Protein AF-A0A2T2R9W8-F1 (afdb_monomer_lite)

Secondary structure (DSSP, 8-state):
-PPPSS--SEEEEETTTEEEEEEEETTEEEEEEEEEPTT-EEEEEEESSSEEEEEEEETTEEEEEEEEEETTEEEEEEEEEEEEE-SEEEE-TTSEEEEEEEETTEEEEEEEEEPTT-EEEEEEEETTEEEEEEEETTEEEEEEEEEETTEEEEEEEEEEEEEPPGGGG-

Sequence (170 aa):
MRPVAEARDGTWTVGDAGEVDFQLRRGELALGDVREYPGWIHTLRQIDEGAIELEFIGSGVTWEFTAHYRRGVLRVAETKSLDLAQPGHYSVGSAGEVEV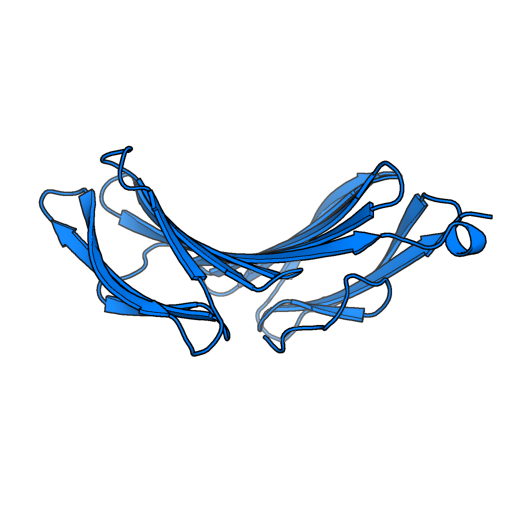AVADGAPSLAEVSPAEGWDVSVDDTDPEELTATFSHHPTVWTFTARVEAGQLQIDLGYEIASPVPPEATG

Radius of gyration: 16.88 Å; chains: 1; bounding box: 37×32×48 Å

Foldseek 3Di:
DDDDPADAAAWDAQPQFWIWHWAQALQFIGTDDTGGDPQKDKDWDDHDRFKTWMWIDGDQKIKIWMWGGDPQKIKIKIKIKHWQDDFAKDDLDQQFIWGWDADPQFIDTPDTDTDPQWDWDWDCVDRQKIKIWIDHPPKIWIWMWGRDPSGIMIMIMIMGMDGHDCVRND

pLDDT: mean 93.02, std 9.01, range [45.22, 98.44]

Structure (mmCIF, N/CA/C/O backbone):
data_AF-A0A2T2R9W8-F1
#
_entry.id   AF-A0A2T2R9W8-F1
#
loop_
_atom_site.group_PDB
_atom_site.id
_atom_site.type_symbol
_atom_site.label_atom_id
_atom_site.label_alt_id
_atom_site.label_comp_id
_atom_site.label_asym_id
_atom_site.label_entity_id
_atom_site.label_seq_id
_atom_site.pdbx_PDB_ins_code
_atom_site.Cartn_x
_atom_site.Cartn_y
_atom_site.Cartn_z
_atom_site.occupancy
_atom_site.B_iso_or_equiv
_atom_site.auth_seq_id
_atom_site.auth_comp_id
_atom_site.auth_asym_id
_at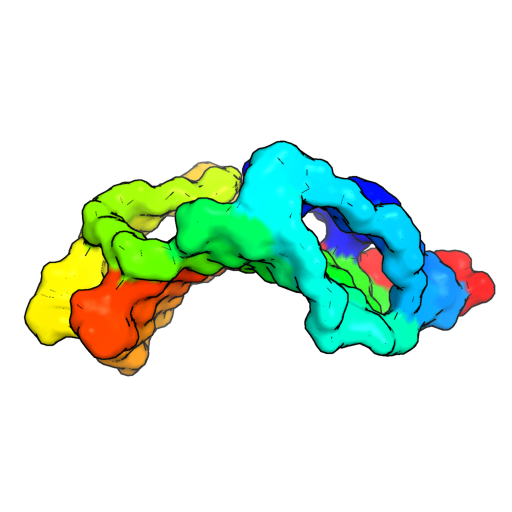om_site.auth_atom_id
_atom_site.pdbx_PDB_model_num
ATOM 1 N N . MET A 1 1 ? 2.786 -10.689 1.911 1.00 52.44 1 MET A N 1
ATOM 2 C CA . MET A 1 1 ? 3.606 -10.244 0.765 1.00 52.44 1 MET A CA 1
ATOM 3 C C . MET A 1 1 ? 5.050 -10.669 1.001 1.00 52.44 1 MET A C 1
ATOM 5 O O . MET A 1 1 ? 5.479 -10.633 2.150 1.00 52.44 1 MET A O 1
ATOM 9 N N . ARG A 1 2 ? 5.783 -11.136 -0.019 1.00 53.84 2 ARG A N 1
ATOM 10 C CA . ARG A 1 2 ? 7.232 -11.378 0.113 1.00 53.84 2 ARG A CA 1
ATOM 11 C C . ARG A 1 2 ? 7.960 -10.123 -0.370 1.00 53.84 2 ARG A C 1
ATOM 13 O O . ARG A 1 2 ? 7.710 -9.743 -1.509 1.00 53.84 2 ARG A O 1
ATOM 20 N N . PRO A 1 3 ? 8.836 -9.501 0.434 1.00 59.97 3 PRO A N 1
ATOM 21 C CA . PRO A 1 3 ? 9.628 -8.377 -0.044 1.00 59.97 3 PRO A CA 1
ATOM 22 C C . PRO A 1 3 ? 10.502 -8.835 -1.217 1.00 59.97 3 PRO A C 1
ATOM 24 O O . PRO A 1 3 ? 11.205 -9.846 -1.128 1.00 59.97 3 PRO A O 1
ATOM 27 N N . VAL A 1 4 ? 10.418 -8.112 -2.329 1.00 72.94 4 VAL A N 1
ATOM 28 C CA . VAL A 1 4 ? 11.314 -8.275 -3.477 1.00 72.94 4 VAL A CA 1
ATOM 29 C C . VAL A 1 4 ? 12.523 -7.363 -3.299 1.00 72.94 4 VAL A C 1
ATOM 31 O O . VAL A 1 4 ? 12.435 -6.318 -2.664 1.00 72.94 4 VAL A O 1
ATOM 34 N N . ALA A 1 5 ? 13.676 -7.788 -3.816 1.00 77.38 5 ALA A N 1
ATOM 35 C CA . ALA A 1 5 ? 14.930 -7.053 -3.645 1.00 77.38 5 ALA A CA 1
ATOM 36 C C . ALA A 1 5 ? 15.030 -5.807 -4.546 1.00 77.38 5 ALA A C 1
ATOM 38 O O . ALA A 1 5 ? 15.817 -4.909 -4.261 1.00 77.38 5 ALA A O 1
ATOM 39 N N . GLU A 1 6 ? 14.250 -5.767 -5.627 1.00 87.50 6 GLU A N 1
ATOM 40 C CA . GLU A 1 6 ? 14.252 -4.697 -6.622 1.00 87.50 6 GLU A CA 1
ATOM 41 C C . GLU A 1 6 ? 12.868 -4.554 -7.267 1.00 87.50 6 GLU A C 1
ATOM 43 O O . GLU A 1 6 ? 12.139 -5.540 -7.424 1.00 87.50 6 GLU A O 1
ATOM 48 N N . ALA A 1 7 ? 12.522 -3.329 -7.662 1.00 90.00 7 ALA A N 1
ATOM 49 C CA . ALA A 1 7 ? 11.389 -3.068 -8.537 1.00 90.00 7 ALA A CA 1
ATOM 50 C C . ALA A 1 7 ? 11.756 -3.512 -9.958 1.00 90.00 7 ALA A C 1
ATOM 52 O O . ALA A 1 7 ? 12.738 -3.041 -10.534 1.00 90.00 7 ALA A O 1
ATOM 53 N N . ARG A 1 8 ? 10.957 -4.411 -10.525 1.00 92.38 8 ARG A N 1
ATOM 54 C CA . ARG A 1 8 ? 11.146 -4.985 -11.859 1.00 92.38 8 ARG A CA 1
ATOM 55 C C . ARG A 1 8 ? 9.806 -5.215 -12.533 1.00 92.38 8 ARG A C 1
ATOM 57 O O . ARG A 1 8 ? 8.787 -5.328 -11.854 1.00 92.38 8 ARG A O 1
ATOM 64 N N . ASP A 1 9 ? 9.823 -5.308 -13.850 1.00 92.88 9 ASP A N 1
ATOM 65 C CA . ASP A 1 9 ? 8.671 -5.760 -14.609 1.00 92.88 9 ASP A CA 1
ATOM 66 C C . ASP A 1 9 ? 8.494 -7.290 -14.514 1.00 92.88 9 ASP A C 1
ATOM 68 O O . ASP A 1 9 ? 9.312 -8.008 -13.925 1.00 92.88 9 ASP A O 1
ATOM 72 N N . GLY A 1 10 ? 7.380 -7.787 -15.039 1.00 94.56 10 GLY A N 1
ATOM 73 C CA . GLY A 1 10 ? 6.908 -9.161 -14.898 1.00 94.56 10 GLY A CA 1
ATOM 74 C C . GLY A 1 10 ? 5.712 -9.269 -13.957 1.00 94.56 10 GLY A C 1
ATOM 75 O O . GLY A 1 10 ? 4.984 -8.302 -13.734 1.00 94.56 10 GLY A O 1
ATOM 76 N N . THR A 1 11 ? 5.509 -10.467 -13.411 1.00 96.00 11 THR A N 1
ATOM 77 C CA . THR A 1 11 ? 4.326 -10.787 -12.609 1.00 96.00 11 THR A CA 1
ATOM 78 C C . THR A 1 11 ? 4.525 -10.455 -11.131 1.00 96.00 11 THR A C 1
ATOM 80 O O . THR A 1 11 ? 5.465 -10.937 -10.490 1.00 96.00 11 THR A O 1
ATOM 83 N N . TRP A 1 12 ? 3.592 -9.681 -10.587 1.00 95.94 12 TRP A N 1
ATOM 84 C CA . TRP A 1 12 ? 3.504 -9.270 -9.191 1.00 95.94 12 TRP A CA 1
ATOM 85 C C . TRP A 1 12 ? 2.260 -9.858 -8.541 1.00 95.94 12 TRP A C 1
ATOM 87 O O . TRP A 1 12 ? 1.173 -9.795 -9.107 1.00 95.94 12 TRP A O 1
ATOM 97 N N . THR A 1 13 ? 2.413 -10.429 -7.347 1.00 95.44 13 THR A N 1
ATOM 98 C CA . THR A 1 13 ? 1.275 -10.881 -6.541 1.00 95.44 13 THR A CA 1
ATOM 99 C C . THR A 1 13 ? 0.759 -9.719 -5.707 1.00 95.44 13 THR A C 1
ATOM 101 O O . THR A 1 13 ? 1.455 -9.294 -4.791 1.00 95.44 13 THR A O 1
ATOM 104 N N . VAL A 1 14 ? -0.476 -9.294 -5.963 1.00 95.69 14 VAL A N 1
ATOM 105 C CA . VAL A 1 14 ? -1.154 -8.233 -5.215 1.00 95.69 14 VAL A CA 1
ATOM 106 C C . VAL A 1 14 ? -1.865 -8.857 -4.022 1.00 95.69 14 VAL A C 1
ATOM 108 O O . VAL A 1 14 ? -2.995 -9.341 -4.128 1.00 95.69 14 VAL A O 1
ATOM 111 N N . GLY A 1 15 ? -1.162 -8.912 -2.890 1.00 93.06 15 GLY A N 1
ATOM 112 C CA . GLY A 1 15 ? -1.695 -9.444 -1.636 1.00 93.06 15 GLY A CA 1
ATOM 113 C C . GLY A 1 15 ? -2.403 -10.802 -1.770 1.00 93.06 15 GLY A C 1
ATOM 114 O O . GLY A 1 15 ? -1.813 -11.802 -2.181 1.00 93.06 15 GLY A O 1
ATOM 115 N N . ASP A 1 16 ? -3.670 -10.838 -1.362 1.00 94.56 16 ASP A N 1
ATOM 116 C CA . ASP A 1 16 ? -4.603 -11.959 -1.519 1.00 94.56 16 ASP A CA 1
ATOM 117 C C . ASP A 1 16 ? -5.630 -11.740 -2.643 1.00 94.56 16 ASP A C 1
ATOM 119 O O . ASP A 1 16 ? -6.547 -12.550 -2.798 1.00 94.56 16 ASP A O 1
ATOM 123 N N . ALA A 1 17 ? -5.467 -10.676 -3.432 1.00 97.12 17 ALA A N 1
ATOM 124 C CA . ALA A 1 17 ? -6.409 -10.265 -4.461 1.00 97.12 17 ALA A CA 1
ATOM 125 C C . ALA A 1 17 ? -6.145 -10.889 -5.832 1.00 97.12 17 ALA A C 1
ATOM 127 O O . ALA A 1 17 ? -7.091 -11.230 -6.548 1.00 97.12 17 ALA A O 1
ATOM 128 N N . GLY A 1 18 ? -4.878 -11.067 -6.204 1.00 97.25 18 GLY A N 1
ATOM 129 C CA . GLY A 1 18 ? -4.540 -11.602 -7.516 1.00 97.25 18 GLY A CA 1
ATOM 130 C C . GLY A 1 18 ? -3.091 -11.396 -7.929 1.00 97.25 18 GLY A C 1
ATOM 131 O O . GLY A 1 18 ? -2.194 -11.242 -7.100 1.00 97.25 18 GLY A O 1
ATOM 132 N N . GLU A 1 19 ? -2.874 -11.407 -9.237 1.00 97.69 19 GLU A N 1
ATOM 133 C CA . GLU A 1 19 ? -1.588 -11.188 -9.886 1.00 97.69 19 GLU A CA 1
ATOM 134 C C . GLU A 1 19 ? -1.732 -10.162 -11.018 1.00 97.69 19 GLU A C 1
ATOM 136 O O . GLU A 1 19 ? -2.730 -10.165 -11.746 1.00 97.69 19 GLU A O 1
ATOM 141 N N . VAL A 1 20 ? -0.728 -9.301 -11.174 1.00 97.69 20 VAL A N 1
ATOM 142 C CA . VAL A 1 20 ? -0.607 -8.330 -12.269 1.00 97.69 20 VAL A CA 1
ATOM 143 C C . VAL A 1 20 ? 0.713 -8.573 -12.985 1.00 97.69 20 VAL A C 1
ATOM 145 O O . VAL A 1 20 ? 1.773 -8.521 -12.366 1.00 97.69 20 VAL A O 1
ATOM 148 N N . ASP A 1 21 ? 0.662 -8.825 -14.286 1.00 97.44 21 ASP A N 1
ATOM 149 C CA . ASP A 1 21 ? 1.830 -8.831 -15.159 1.00 97.44 21 ASP A CA 1
ATOM 150 C C . ASP A 1 21 ? 1.927 -7.497 -15.897 1.00 97.44 21 ASP A C 1
ATOM 152 O O . ASP A 1 21 ? 0.945 -6.999 -16.447 1.00 97.44 21 ASP A O 1
ATOM 156 N N . PHE A 1 22 ? 3.114 -6.905 -15.929 1.00 96.50 22 PHE A N 1
ATOM 157 C CA . PHE A 1 22 ? 3.386 -5.738 -16.761 1.00 96.50 22 PHE A CA 1
ATOM 158 C C . PHE A 1 22 ? 4.800 -5.798 -17.325 1.00 96.50 22 PHE A C 1
ATOM 160 O O . PHE A 1 22 ? 5.650 -6.540 -16.839 1.00 96.50 22 PHE A O 1
ATOM 167 N N . GLN A 1 23 ? 5.061 -5.007 -18.358 1.00 95.44 23 GLN A N 1
ATOM 168 C CA . GLN A 1 23 ? 6.363 -4.918 -19.009 1.00 95.44 23 GLN A CA 1
ATOM 169 C C . GLN A 1 23 ? 6.807 -3.467 -19.114 1.00 95.44 23 GLN A C 1
ATOM 171 O O . GLN A 1 23 ? 5.990 -2.588 -19.379 1.00 95.44 23 GLN A O 1
ATOM 176 N N . LEU A 1 24 ? 8.107 -3.227 -18.956 1.00 93.38 24 LEU A N 1
ATOM 177 C CA . LEU A 1 24 ? 8.721 -1.930 -19.230 1.00 93.38 24 LEU A CA 1
ATOM 178 C C . LEU A 1 24 ? 9.604 -2.055 -20.471 1.00 93.38 24 LEU A C 1
ATOM 180 O O . LEU A 1 24 ? 10.616 -2.754 -20.461 1.00 93.38 24 LEU A O 1
ATOM 184 N N . ARG A 1 25 ? 9.236 -1.376 -21.559 1.00 90.06 25 ARG A N 1
ATOM 185 C CA . ARG A 1 25 ? 9.990 -1.418 -22.820 1.00 90.06 25 ARG A CA 1
ATOM 186 C C . ARG A 1 25 ? 10.143 -0.025 -23.379 1.00 90.06 25 ARG A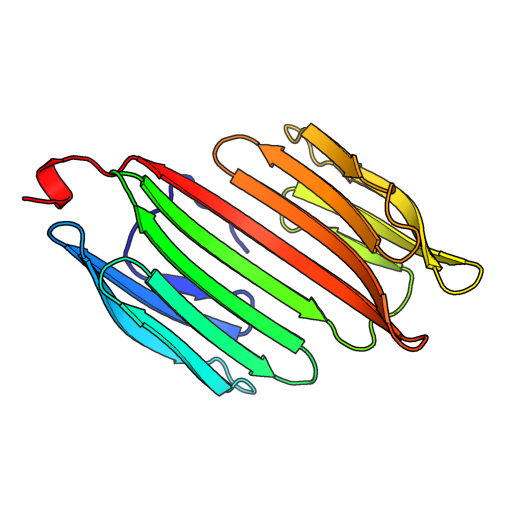 C 1
ATOM 188 O O . ARG A 1 25 ? 9.160 0.683 -23.532 1.00 90.06 25 ARG A O 1
ATOM 195 N N . ARG A 1 26 ? 11.372 0.364 -23.722 1.00 86.62 26 ARG A N 1
ATOM 196 C CA . ARG A 1 26 ? 11.648 1.687 -24.318 1.00 86.62 26 ARG A CA 1
ATOM 197 C C . ARG A 1 26 ? 11.140 2.863 -23.47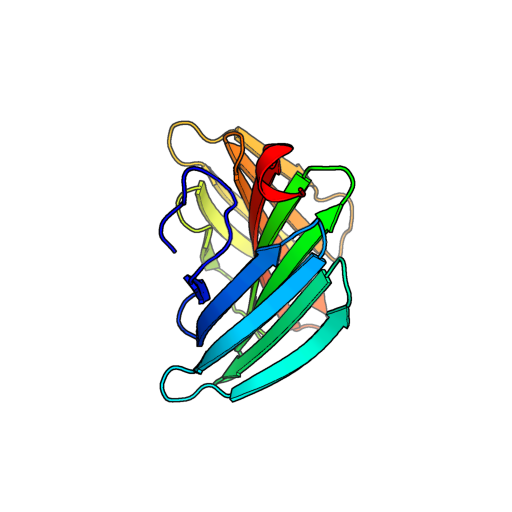7 1.00 86.62 26 ARG A C 1
ATOM 199 O O . ARG A 1 26 ? 10.838 3.928 -23.998 1.00 86.62 26 ARG A O 1
ATOM 206 N N . GLY A 1 27 ? 11.089 2.663 -22.160 1.00 87.19 27 GLY A N 1
ATOM 207 C CA . GLY A 1 27 ? 10.577 3.652 -21.218 1.00 87.19 27 GLY A CA 1
ATOM 208 C C . GLY A 1 27 ? 9.052 3.751 -21.158 1.00 87.19 27 GLY A C 1
ATOM 209 O O . GLY A 1 27 ? 8.565 4.690 -20.540 1.00 87.19 27 GLY A O 1
ATOM 210 N N . GLU A 1 28 ? 8.331 2.806 -21.760 1.00 92.06 28 GLU A N 1
ATOM 211 C CA . GLU A 1 28 ? 6.873 2.727 -21.727 1.00 92.06 28 GLU A CA 1
ATOM 212 C C . GLU A 1 28 ? 6.416 1.503 -20.927 1.00 92.06 28 GLU A C 1
ATOM 214 O O . GLU A 1 28 ? 6.946 0.397 -21.101 1.00 92.06 28 GLU A O 1
ATOM 219 N N . LEU A 1 29 ? 5.433 1.702 -20.051 1.00 95.00 29 LEU A N 1
ATOM 220 C CA . LEU A 1 29 ? 4.759 0.632 -19.330 1.00 95.00 29 LEU A CA 1
ATOM 221 C C . LEU A 1 29 ? 3.635 0.032 -20.178 1.00 95.00 29 LEU A C 1
ATOM 223 O O . LEU A 1 29 ? 2.799 0.737 -20.738 1.00 95.00 29 LEU A O 1
ATOM 227 N N . ALA A 1 30 ? 3.601 -1.295 -20.243 1.00 95.06 30 ALA A N 1
ATOM 228 C CA . ALA A 1 30 ? 2.549 -2.053 -20.900 1.00 95.06 30 ALA A CA 1
ATOM 229 C C . ALA A 1 30 ? 1.957 -3.069 -19.924 1.00 95.06 30 ALA A C 1
ATOM 231 O O . ALA A 1 30 ? 2.672 -3.930 -19.410 1.00 95.06 30 ALA A O 1
ATOM 232 N N . LEU A 1 31 ? 0.648 -2.979 -19.691 1.00 96.69 31 LEU A N 1
ATOM 233 C CA . LEU A 1 31 ? -0.083 -3.972 -18.910 1.00 96.69 31 LEU A CA 1
ATOM 234 C C . LEU A 1 31 ? -0.178 -5.284 -19.703 1.00 96.69 31 LEU A C 1
ATOM 236 O O . LEU A 1 31 ? -0.563 -5.282 -20.874 1.00 96.69 31 LEU A O 1
ATOM 240 N N . GLY A 1 32 ? 0.207 -6.383 -19.062 1.00 95.56 32 GLY A N 1
ATOM 241 C CA . GLY A 1 32 ? 0.046 -7.747 -19.547 1.00 95.56 32 GLY A CA 1
ATOM 242 C C . GLY A 1 32 ? -1.256 -8.358 -19.032 1.00 95.56 32 GLY A C 1
ATOM 243 O O . GLY A 1 32 ? -2.328 -7.765 -19.159 1.00 95.56 32 GLY A O 1
ATOM 244 N N . ASP A 1 33 ? -1.158 -9.555 -18.456 1.00 96.62 33 ASP A N 1
ATOM 245 C CA . ASP A 1 33 ? -2.300 -10.256 -17.870 1.00 96.62 33 ASP A CA 1
ATOM 246 C C . ASP A 1 33 ? -2.609 -9.757 -16.451 1.00 96.62 33 ASP A C 1
ATOM 248 O O . ASP A 1 33 ? -1.716 -9.506 -15.642 1.00 96.62 33 ASP A O 1
ATOM 252 N N . VAL A 1 34 ? -3.899 -9.689 -16.125 1.00 97.88 34 VAL A N 1
ATOM 253 C CA . VAL A 1 34 ? -4.400 -9.465 -14.765 1.00 97.88 34 VAL A CA 1
ATOM 254 C C . VAL A 1 34 ? -5.224 -10.680 -14.382 1.00 97.88 34 VAL A C 1
ATOM 256 O O . VAL A 1 34 ? -6.143 -11.064 -15.109 1.00 97.88 34 VAL A O 1
ATOM 259 N N . ARG A 1 35 ? -4.882 -11.308 -13.258 1.00 97.75 35 ARG A N 1
ATOM 260 C CA . ARG A 1 35 ? -5.551 -12.514 -12.775 1.00 97.75 35 ARG A CA 1
ATOM 261 C C . ARG A 1 35 ? -6.056 -12.306 -11.362 1.00 97.75 35 ARG A C 1
ATOM 263 O O . ARG A 1 35 ? -5.270 -12.243 -10.426 1.00 97.75 35 ARG A O 1
ATOM 270 N N . GLU A 1 36 ? -7.364 -12.313 -11.188 1.00 97.94 36 GLU A N 1
ATOM 271 C CA . GLU A 1 36 ? -7.985 -12.260 -9.871 1.00 97.94 36 GLU A CA 1
ATOM 272 C C . GLU A 1 36 ? -7.996 -13.638 -9.206 1.00 97.94 36 GLU A C 1
ATOM 274 O O . GLU A 1 36 ? -8.172 -14.689 -9.840 1.00 97.94 36 GLU A O 1
ATOM 279 N N . TYR A 1 37 ? -7.845 -13.641 -7.888 1.00 97.62 37 TYR A N 1
ATOM 280 C CA . TYR A 1 37 ? -8.149 -14.799 -7.063 1.00 97.62 37 TYR A CA 1
ATOM 281 C C . TYR A 1 37 ? -9.654 -14.875 -6.758 1.00 97.62 37 TYR A C 1
ATOM 283 O O . TYR A 1 37 ? -10.376 -13.883 -6.879 1.00 97.62 37 TYR A O 1
ATOM 291 N N . PRO A 1 38 ? -10.180 -16.059 -6.385 1.00 97.44 38 PRO A N 1
ATOM 292 C CA . PRO A 1 38 ? -11.607 -16.222 -6.127 1.00 97.44 38 PRO A CA 1
ATOM 293 C C . PRO A 1 38 ? -12.143 -15.216 -5.100 1.00 97.44 38 PRO A C 1
ATOM 295 O O . PRO A 1 38 ? -11.603 -15.105 -4.003 1.00 97.44 38 PRO A O 1
ATOM 298 N N . GLY A 1 39 ? -13.240 -14.535 -5.441 1.00 96.50 39 GLY A N 1
ATOM 299 C CA . GLY A 1 39 ? -13.887 -13.544 -4.570 1.00 96.50 39 GLY A CA 1
ATOM 300 C C . GLY A 1 39 ? -13.462 -12.094 -4.816 1.00 96.50 39 GLY A C 1
ATOM 301 O O . GLY A 1 39 ? -14.030 -11.202 -4.188 1.00 96.50 39 GLY A O 1
ATOM 302 N N . TRP A 1 40 ? -12.534 -11.867 -5.746 1.00 97.94 40 TRP A N 1
ATOM 303 C CA . TRP A 1 40 ? -12.073 -10.545 -6.154 1.00 97.94 40 TRP A CA 1
ATOM 304 C C . TRP A 1 40 ? -12.535 -10.200 -7.565 1.00 97.94 40 TRP A C 1
ATOM 306 O O . TRP A 1 40 ? -12.731 -11.075 -8.410 1.00 97.94 40 TRP A O 1
ATOM 316 N N . ILE A 1 41 ? -12.696 -8.905 -7.807 1.00 97.00 41 ILE A N 1
ATOM 317 C CA . ILE A 1 41 ? -12.847 -8.317 -9.139 1.00 97.00 41 ILE A CA 1
ATOM 318 C C . ILE A 1 41 ? -11.825 -7.198 -9.279 1.00 97.00 41 ILE A C 1
ATOM 320 O O . ILE A 1 41 ? -11.544 -6.530 -8.285 1.00 97.00 41 ILE A O 1
ATOM 324 N N . HIS A 1 42 ? -11.300 -6.964 -10.480 1.00 96.62 42 HIS A N 1
ATOM 325 C CA . HIS A 1 42 ? -10.436 -5.812 -10.723 1.00 96.62 42 HIS A CA 1
ATOM 326 C C . HIS A 1 42 ? -11.131 -4.719 -11.541 1.00 96.62 42 HIS A C 1
ATOM 328 O O . HIS A 1 42 ? -12.061 -4.972 -12.309 1.00 96.62 42 HIS A O 1
ATOM 334 N N . THR A 1 43 ? -10.653 -3.489 -11.382 1.00 95.12 43 THR A N 1
ATOM 335 C CA . THR A 1 43 ? -10.974 -2.337 -12.223 1.00 95.12 43 THR A CA 1
ATOM 336 C C . THR A 1 43 ? -9.674 -1.660 -12.633 1.00 95.12 43 THR A C 1
ATOM 338 O O . THR A 1 43 ? -8.806 -1.405 -11.801 1.00 95.12 43 THR A O 1
ATOM 341 N N . LEU A 1 44 ? -9.543 -1.346 -13.920 1.00 93.81 44 LEU A N 1
ATOM 342 C CA . LEU A 1 44 ? -8.441 -0.529 -14.416 1.00 93.81 44 LEU A CA 1
ATOM 343 C C . LEU A 1 44 ? -8.748 0.948 -14.142 1.00 93.81 44 LEU A C 1
ATOM 345 O O . LEU A 1 44 ? -9.765 1.459 -14.621 1.00 93.81 44 LEU A O 1
ATOM 349 N N . ARG A 1 45 ? -7.885 1.626 -13.380 1.00 92.12 45 ARG A N 1
ATOM 350 C CA . ARG A 1 45 ? -8.044 3.046 -13.031 1.00 92.12 45 ARG A CA 1
ATOM 351 C C . ARG A 1 45 ? -7.301 3.952 -13.995 1.00 92.12 45 ARG A C 1
ATOM 353 O O . ARG A 1 45 ? -7.902 4.878 -14.540 1.00 92.12 45 ARG A O 1
ATOM 360 N N . GLN A 1 46 ? -6.038 3.638 -14.258 1.00 90.56 46 GLN A N 1
ATOM 361 C CA . GLN A 1 46 ? -5.192 4.400 -15.166 1.00 90.56 46 GLN A CA 1
ATOM 362 C C . GLN A 1 46 ? -4.261 3.473 -15.942 1.00 90.56 46 GLN A C 1
ATOM 364 O O . GLN A 1 46 ? -3.710 2.512 -15.406 1.00 90.56 46 GLN A O 1
ATOM 369 N N . ILE A 1 47 ? -4.090 3.785 -17.225 1.00 92.00 47 ILE A N 1
ATOM 370 C CA . ILE A 1 47 ? -3.028 3.224 -18.051 1.00 92.00 47 ILE A CA 1
ATOM 371 C C . ILE A 1 47 ? -2.529 4.294 -19.019 1.00 92.00 47 ILE A C 1
ATOM 373 O O . ILE A 1 47 ? -3.295 4.838 -19.818 1.00 92.00 47 ILE A O 1
ATOM 377 N N . ASP A 1 48 ? -1.245 4.603 -18.932 1.00 91.38 48 ASP A N 1
ATOM 378 C CA . ASP A 1 48 ? -0.527 5.447 -19.878 1.00 91.38 48 ASP A CA 1
ATOM 379 C C . ASP A 1 48 ? 0.934 4.987 -20.008 1.00 91.38 48 ASP A C 1
ATOM 381 O O . ASP A 1 48 ? 1.344 3.991 -19.416 1.00 91.38 48 ASP A O 1
ATOM 385 N N . GLU A 1 49 ? 1.719 5.700 -20.817 1.00 86.62 49 GLU A N 1
ATOM 386 C CA . GLU A 1 49 ? 3.122 5.368 -21.093 1.00 86.62 49 GLU A CA 1
ATOM 387 C C . GLU A 1 49 ? 3.983 5.262 -19.818 1.00 86.62 49 GLU A C 1
ATOM 389 O O . GLU A 1 49 ? 4.959 4.516 -19.797 1.00 86.62 49 GLU A O 1
ATOM 394 N N . GLY A 1 50 ? 3.649 5.985 -18.748 1.00 92.56 50 GLY A N 1
ATOM 395 C CA . GLY A 1 50 ? 4.437 6.058 -17.520 1.00 92.56 50 GLY A CA 1
ATOM 396 C C . GLY A 1 50 ? 3.754 5.498 -16.276 1.00 92.56 50 GLY A C 1
ATOM 397 O O . GLY A 1 50 ? 4.420 5.427 -15.243 1.00 92.56 50 GLY A O 1
ATOM 398 N N . ALA A 1 51 ? 2.482 5.107 -16.339 1.00 95.69 51 ALA A N 1
ATOM 399 C CA . ALA A 1 51 ? 1.730 4.648 -15.178 1.00 95.69 51 ALA A CA 1
ATOM 400 C C . ALA A 1 51 ? 0.719 3.544 -15.510 1.00 95.69 51 ALA A C 1
ATOM 402 O O . ALA A 1 51 ? -0.015 3.600 -16.497 1.00 95.69 51 ALA A O 1
ATOM 403 N N . ILE A 1 52 ? 0.652 2.561 -14.619 1.00 97.31 52 ILE A N 1
ATOM 404 C CA . ILE A 1 52 ? -0.371 1.523 -14.552 1.00 97.31 52 ILE A CA 1
ATOM 405 C C . ILE A 1 52 ? -0.960 1.575 -13.146 1.00 97.31 52 ILE A C 1
ATOM 407 O O . ILE A 1 52 ? -0.209 1.490 -12.176 1.00 97.31 52 ILE A O 1
ATOM 411 N N . GLU A 1 53 ? -2.283 1.678 -13.039 1.00 97.69 53 GLU A N 1
ATOM 412 C CA . GLU A 1 53 ? -3.004 1.669 -11.762 1.00 97.69 53 GLU A CA 1
ATOM 413 C C . GLU A 1 53 ? -4.233 0.762 -11.854 1.00 97.69 53 GLU A C 1
ATOM 415 O O . GLU A 1 53 ? -5.105 0.937 -12.718 1.00 97.69 53 GLU A O 1
ATOM 420 N N . LEU A 1 54 ? -4.296 -0.219 -10.957 1.00 97.19 54 LEU A N 1
ATOM 421 C CA . LEU A 1 54 ? -5.385 -1.182 -10.848 1.00 97.19 54 LEU A CA 1
ATOM 422 C C . LEU A 1 54 ? -5.911 -1.216 -9.427 1.00 97.19 54 LEU A C 1
ATOM 424 O O . LEU A 1 54 ? -5.146 -1.168 -8.471 1.00 97.19 54 LEU A O 1
ATOM 428 N N . GLU A 1 55 ? -7.213 -1.421 -9.306 1.00 97.75 55 GLU A N 1
ATOM 429 C CA . GLU A 1 55 ? -7.840 -1.761 -8.039 1.00 97.75 55 GLU A CA 1
ATOM 430 C C . GLU A 1 55 ? -8.436 -3.155 -8.110 1.00 97.75 55 GLU A C 1
ATOM 432 O O . GLU A 1 55 ? -9.084 -3.510 -9.093 1.00 97.75 55 GLU A O 1
ATOM 437 N N . PHE A 1 56 ? -8.282 -3.914 -7.037 1.00 98.06 56 PHE A N 1
ATOM 438 C CA . PHE A 1 56 ? -8.990 -5.151 -6.778 1.00 98.06 56 PHE A CA 1
ATOM 439 C C . PHE A 1 56 ? -9.926 -4.939 -5.596 1.00 98.06 56 PHE A C 1
ATOM 441 O O . PHE A 1 56 ? -9.509 -4.462 -4.545 1.00 98.06 56 PHE A O 1
ATOM 448 N N . ILE A 1 57 ? -11.187 -5.327 -5.748 1.00 97.25 57 ILE A N 1
ATOM 449 C CA . ILE A 1 57 ? -12.231 -5.107 -4.747 1.00 97.25 57 ILE A CA 1
ATOM 450 C C . ILE A 1 57 ? -12.814 -6.460 -4.346 1.00 97.25 57 ILE A C 1
ATOM 452 O O . ILE A 1 57 ? -13.218 -7.254 -5.202 1.00 97.25 57 ILE A O 1
ATOM 456 N N . GLY A 1 58 ? -12.878 -6.724 -3.042 1.00 95.06 58 GLY A N 1
ATOM 457 C CA . GLY A 1 58 ? -13.388 -7.981 -2.505 1.00 95.06 58 GLY A CA 1
ATOM 458 C C . GLY A 1 58 ? -13.725 -7.885 -1.020 1.00 95.06 58 GLY A C 1
ATOM 459 O O . GLY A 1 58 ? -12.930 -7.418 -0.220 1.00 95.06 58 GLY A O 1
ATOM 460 N N . SER A 1 59 ? -14.916 -8.349 -0.629 1.00 88.88 59 SER A N 1
ATOM 461 C CA . SER A 1 59 ? -15.340 -8.495 0.781 1.00 88.88 59 SER A CA 1
ATOM 462 C C . SER A 1 59 ? -15.084 -7.284 1.708 1.00 88.88 59 SER A C 1
ATOM 464 O O . SER A 1 59 ? -14.752 -7.476 2.874 1.00 88.88 59 SER A O 1
ATOM 466 N N . GLY A 1 60 ? -15.256 -6.049 1.217 1.00 88.06 60 GLY A N 1
ATOM 467 C CA . GLY A 1 60 ? -15.019 -4.826 2.011 1.00 88.06 60 GLY A CA 1
ATOM 468 C C . GLY A 1 60 ? -13.541 -4.453 2.174 1.00 88.06 60 GLY A C 1
ATOM 469 O O . GLY A 1 60 ? -13.190 -3.677 3.055 1.00 88.06 60 GLY A O 1
ATOM 470 N N . VAL A 1 61 ? -12.681 -5.035 1.342 1.00 95.25 61 VAL A N 1
ATOM 471 C CA . VAL A 1 61 ? -11.257 -4.735 1.241 1.00 95.25 61 VAL A CA 1
ATOM 472 C C . VAL A 1 61 ? -10.966 -4.309 -0.190 1.00 95.25 61 VAL A C 1
ATOM 474 O O . VAL A 1 61 ? -11.470 -4.916 -1.143 1.00 95.25 61 VAL A O 1
ATOM 477 N N . THR A 1 62 ? -10.119 -3.298 -0.330 1.00 97.44 62 THR A N 1
ATOM 478 C CA . THR A 1 62 ? -9.588 -2.866 -1.622 1.00 97.44 62 THR A CA 1
ATOM 479 C C . THR A 1 62 ? -8.081 -3.054 -1.624 1.00 97.44 62 THR A C 1
ATOM 481 O O . THR A 1 62 ? -7.409 -2.724 -0.651 1.00 97.44 62 THR A O 1
ATOM 484 N N . TRP A 1 63 ? -7.548 -3.606 -2.706 1.00 97.81 63 TRP A N 1
ATOM 485 C CA . TRP A 1 63 ? -6.124 -3.576 -3.002 1.00 97.81 63 TRP A CA 1
ATOM 486 C C . TRP A 1 63 ? -5.885 -2.682 -4.203 1.00 97.81 63 TRP A C 1
ATOM 488 O O . TRP A 1 63 ? -6.435 -2.934 -5.269 1.00 97.81 63 TRP A O 1
ATOM 498 N N . GLU A 1 64 ? -5.038 -1.681 -4.056 1.00 97.88 64 GLU A N 1
ATOM 499 C CA . GLU A 1 64 ? -4.513 -0.906 -5.168 1.00 97.88 64 GLU A CA 1
ATOM 500 C C . GLU A 1 64 ? -3.132 -1.438 -5.547 1.00 97.88 64 GLU A C 1
ATOM 502 O O . GLU A 1 64 ? -2.307 -1.720 -4.679 1.00 97.88 64 GLU A O 1
ATOM 507 N N . PHE A 1 65 ? -2.884 -1.575 -6.844 1.00 98.06 65 PHE A N 1
ATOM 508 C CA . PHE A 1 65 ? -1.573 -1.839 -7.418 1.00 98.06 65 PHE A CA 1
ATOM 509 C C . PHE A 1 65 ? -1.198 -0.679 -8.332 1.00 98.06 65 PHE A C 1
ATOM 511 O O . PHE A 1 65 ? -1.967 -0.319 -9.228 1.00 98.06 65 PHE A O 1
ATOM 518 N N . THR A 1 66 ? 0.011 -0.152 -8.159 1.00 97.88 66 THR A N 1
ATOM 519 C CA . THR A 1 66 ? 0.569 0.879 -9.029 1.00 97.88 66 THR A CA 1
ATOM 520 C C . THR A 1 66 ? 1.951 0.481 -9.533 1.00 97.88 66 THR A C 1
ATOM 522 O O . THR A 1 66 ? 2.797 -0.015 -8.789 1.00 97.88 66 THR A O 1
ATOM 525 N N . ALA A 1 67 ? 2.202 0.723 -10.816 1.00 97.56 67 ALA A N 1
ATOM 526 C CA . ALA A 1 67 ? 3.533 0.685 -11.404 1.00 97.56 67 ALA A CA 1
ATOM 527 C C . ALA A 1 67 ? 3.765 1.991 -12.156 1.00 97.56 67 ALA A C 1
ATOM 529 O O . ALA A 1 67 ? 3.018 2.328 -13.070 1.00 97.56 67 ALA A O 1
ATOM 530 N N . HIS A 1 68 ? 4.782 2.749 -11.755 1.00 96.94 68 HIS A N 1
ATOM 531 C CA . HIS A 1 68 ? 5.098 4.063 -12.309 1.00 96.94 68 HIS A CA 1
ATOM 532 C C . HIS A 1 68 ? 6.550 4.085 -12.780 1.00 96.94 68 HIS A C 1
ATOM 534 O O . HIS A 1 68 ? 7.469 3.766 -12.023 1.00 96.94 68 HIS A O 1
ATOM 540 N N . TYR A 1 69 ? 6.779 4.510 -14.018 1.00 95.69 69 TYR A N 1
ATOM 541 C CA . TYR A 1 69 ? 8.111 4.686 -14.578 1.00 95.69 69 TYR A CA 1
ATOM 542 C C . TYR A 1 69 ? 8.361 6.150 -14.927 1.00 95.69 69 TYR A C 1
ATOM 544 O O . TYR A 1 69 ? 7.681 6.758 -15.754 1.00 95.69 69 TYR A O 1
ATOM 552 N N . ARG A 1 70 ? 9.383 6.741 -14.304 1.00 94.00 70 ARG A N 1
ATOM 553 C CA . ARG A 1 70 ? 9.739 8.140 -14.548 1.00 94.00 70 ARG A CA 1
ATOM 554 C C . ARG A 1 70 ? 11.227 8.371 -14.362 1.00 94.00 70 ARG A C 1
ATOM 556 O O . ARG A 1 70 ? 11.795 8.034 -13.330 1.00 94.00 70 ARG A O 1
ATOM 563 N N . ARG A 1 71 ? 11.853 9.036 -15.341 1.00 91.81 71 ARG A N 1
ATOM 564 C CA . ARG A 1 71 ? 13.267 9.468 -15.282 1.00 91.81 71 ARG A CA 1
ATOM 565 C C . ARG A 1 71 ? 14.237 8.322 -14.929 1.00 91.81 71 ARG A C 1
ATOM 567 O O . ARG A 1 71 ? 15.164 8.530 -14.152 1.00 91.81 71 ARG A O 1
ATOM 574 N N . GLY A 1 72 ? 14.031 7.132 -15.497 1.00 92.31 72 GLY A N 1
ATOM 575 C CA . GLY A 1 72 ? 14.918 5.985 -15.268 1.00 92.31 72 GLY A CA 1
ATOM 576 C C . GLY A 1 72 ? 14.681 5.247 -13.953 1.00 92.31 72 GLY A C 1
ATOM 577 O O . GLY A 1 72 ? 15.510 4.425 -13.580 1.00 92.31 72 GLY A O 1
ATOM 578 N N . VAL A 1 73 ? 13.589 5.526 -13.241 1.00 94.81 73 VAL A N 1
ATOM 579 C CA . VAL A 1 73 ? 13.224 4.834 -12.001 1.00 94.81 73 VAL A CA 1
ATOM 580 C C . VAL A 1 73 ? 11.875 4.161 -12.196 1.00 94.81 73 VAL A C 1
ATOM 582 O O . VAL A 1 73 ? 10.909 4.827 -12.576 1.00 94.81 73 VAL A O 1
ATOM 585 N N . LEU A 1 74 ? 11.830 2.855 -11.936 1.00 96.12 74 LEU A N 1
ATOM 586 C CA . LEU A 1 74 ? 10.596 2.093 -11.805 1.00 96.12 74 LEU A CA 1
ATOM 587 C C . LEU A 1 74 ? 10.214 2.052 -10.328 1.00 96.12 74 LEU A C 1
ATOM 589 O O . LEU A 1 74 ? 11.036 1.712 -9.474 1.00 96.12 74 LEU A O 1
ATOM 593 N N . ARG A 1 75 ? 8.968 2.405 -10.042 1.00 97.00 75 ARG A N 1
ATOM 594 C CA . ARG A 1 75 ? 8.343 2.296 -8.732 1.00 97.00 75 ARG A CA 1
ATOM 595 C C . ARG A 1 75 ? 7.165 1.343 -8.846 1.00 97.00 75 ARG A C 1
ATOM 597 O O . ARG A 1 75 ? 6.364 1.493 -9.763 1.00 97.00 75 ARG A O 1
ATOM 604 N N . VAL A 1 76 ? 7.077 0.394 -7.926 1.00 97.31 76 VAL A N 1
ATOM 605 C CA . VAL A 1 76 ? 5.916 -0.485 -7.777 1.00 97.31 76 VAL A CA 1
ATOM 606 C C . VAL A 1 76 ? 5.399 -0.328 -6.357 1.00 97.31 76 VAL A C 1
ATOM 608 O O . VAL A 1 76 ? 6.195 -0.342 -5.413 1.00 97.31 76 VAL A O 1
ATOM 611 N N . ALA A 1 77 ? 4.093 -0.140 -6.218 1.00 97.19 77 ALA A N 1
ATOM 612 C CA . ALA A 1 77 ? 3.436 0.007 -4.933 1.00 97.19 77 ALA A CA 1
ATOM 613 C C . ALA A 1 77 ? 2.148 -0.817 -4.866 1.00 97.19 77 ALA A C 1
ATOM 615 O O . ALA A 1 77 ? 1.450 -1.001 -5.862 1.00 97.19 77 ALA A O 1
ATOM 616 N N . GLU A 1 78 ? 1.844 -1.300 -3.667 1.00 97.19 78 GLU A N 1
ATOM 617 C CA . GLU A 1 78 ? 0.629 -2.038 -3.346 1.00 97.19 78 GLU A CA 1
ATOM 618 C C . GLU A 1 78 ? 0.027 -1.458 -2.067 1.00 97.19 78 GLU A C 1
ATOM 620 O O . GLU A 1 78 ? 0.717 -1.384 -1.052 1.00 97.19 78 GLU A O 1
ATOM 625 N N . THR A 1 79 ? -1.252 -1.094 -2.083 1.00 98.00 79 THR A N 1
ATOM 626 C CA . THR A 1 79 ? -1.945 -0.561 -0.902 1.00 98.00 79 THR A CA 1
ATOM 627 C C . THR A 1 79 ? -3.168 -1.402 -0.597 1.00 98.00 79 THR A C 1
ATOM 629 O O . THR A 1 79 ? -4.032 -1.572 -1.450 1.00 98.00 79 THR A O 1
ATOM 632 N N . LYS A 1 80 ? -3.266 -1.920 0.627 1.00 97.62 80 LYS A N 1
ATOM 633 C CA . LYS A 1 80 ? -4.468 -2.582 1.135 1.00 97.62 80 LYS A CA 1
ATOM 634 C C . LYS A 1 80 ? -5.275 -1.615 1.984 1.00 97.62 80 LYS A C 1
ATOM 636 O O . LYS A 1 80 ? -4.811 -1.242 3.056 1.00 97.62 80 LYS A O 1
ATOM 641 N N . SER A 1 81 ? -6.497 -1.325 1.572 1.00 97.50 81 SER A N 1
ATOM 642 C CA . SER A 1 81 ? -7.462 -0.543 2.340 1.00 97.50 81 SER A CA 1
ATOM 643 C C . SER A 1 81 ? -8.505 -1.450 2.983 1.00 97.50 81 SER A C 1
ATOM 645 O O . SER A 1 81 ? -9.105 -2.312 2.332 1.00 97.50 81 SER A O 1
ATOM 647 N N . LEU A 1 82 ? -8.696 -1.268 4.286 1.00 95.69 82 LEU A N 1
ATOM 648 C CA . LEU A 1 82 ? -9.697 -1.936 5.107 1.00 95.69 82 LEU A CA 1
ATOM 649 C C . LEU A 1 82 ? -10.738 -0.906 5.543 1.00 95.69 82 LEU A C 1
ATOM 651 O O . LEU A 1 82 ? -10.482 -0.104 6.447 1.00 95.69 82 LEU A O 1
ATOM 655 N N . ASP A 1 83 ? -11.920 -0.973 4.939 1.00 91.06 83 ASP A N 1
ATOM 656 C CA . ASP A 1 83 ? -13.057 -0.171 5.378 1.00 91.06 83 ASP A CA 1
ATOM 657 C C . ASP A 1 83 ? -13.651 -0.775 6.657 1.00 91.06 83 ASP A C 1
ATOM 659 O O . A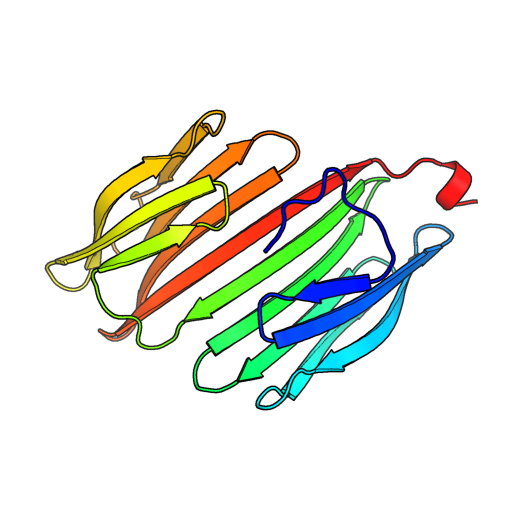SP A 1 83 ? -13.722 -1.998 6.814 1.00 91.06 83 ASP A O 1
ATOM 663 N N . LEU A 1 84 ? -14.129 0.073 7.574 1.00 91.12 84 LEU A N 1
ATOM 664 C CA . LEU A 1 84 ? -14.751 -0.360 8.839 1.00 91.12 84 LEU A CA 1
ATOM 665 C C . LEU A 1 84 ? -13.825 -1.218 9.718 1.00 91.12 84 LEU A C 1
ATOM 667 O O . LEU A 1 84 ? -14.274 -2.122 10.440 1.00 91.12 84 LEU A O 1
ATOM 671 N N . ALA A 1 85 ? -12.530 -0.925 9.662 1.00 93.94 85 ALA A N 1
ATOM 672 C CA . ALA A 1 85 ? -11.516 -1.562 10.475 1.00 93.94 85 ALA A CA 1
ATOM 673 C C . ALA A 1 85 ? -11.834 -1.425 11.975 1.00 93.94 85 ALA A C 1
ATOM 675 O O . ALA A 1 85 ? -12.546 -0.523 12.421 1.00 93.94 85 ALA A O 1
ATOM 676 N N . GLN A 1 86 ? -11.330 -2.360 12.777 1.00 95.25 86 GLN A N 1
ATOM 677 C CA . GLN A 1 86 ? -11.516 -2.346 14.229 1.00 95.25 86 GLN A CA 1
ATOM 678 C C . GLN A 1 86 ? -10.211 -1.938 14.922 1.00 95.25 86 GLN A C 1
ATOM 680 O O . GLN A 1 86 ? -9.140 -2.288 14.433 1.00 95.25 86 GLN A O 1
ATOM 685 N N . PRO A 1 87 ? -10.250 -1.245 16.067 1.00 96.44 87 PRO A N 1
ATOM 686 C CA . PRO A 1 87 ? -9.052 -1.054 16.881 1.00 96.44 87 PRO A CA 1
ATOM 687 C C . PRO A 1 87 ? -8.355 -2.390 17.194 1.00 96.44 87 PRO A C 1
ATOM 689 O O . PRO A 1 87 ? -9.028 -3.408 17.389 1.00 96.44 87 PRO A O 1
ATOM 692 N N . GLY A 1 88 ? -7.024 -2.393 17.256 1.00 97.38 88 GLY A N 1
ATOM 693 C CA . GLY A 1 88 ? -6.225 -3.585 17.544 1.00 97.38 88 GLY A CA 1
ATOM 694 C C . GLY A 1 88 ? -4.879 -3.615 16.822 1.00 97.38 88 GLY A C 1
ATOM 695 O O . GLY A 1 88 ? -4.367 -2.584 16.390 1.00 97.38 88 GLY A O 1
ATOM 696 N N . HIS A 1 89 ? -4.313 -4.818 16.701 1.00 97.62 89 HIS A N 1
ATOM 697 C CA . HIS A 1 89 ? -3.005 -5.045 16.085 1.00 97.62 89 HIS A CA 1
ATOM 698 C C . HIS A 1 89 ? -3.101 -5.290 14.578 1.00 97.62 89 HIS A C 1
ATOM 700 O O . HIS A 1 89 ? -3.905 -6.101 14.109 1.00 97.62 89 HIS A O 1
ATOM 706 N N . TYR A 1 90 ? -2.200 -4.649 13.841 1.00 97.38 90 TYR A N 1
ATOM 707 C CA . TYR A 1 90 ? -2.054 -4.739 12.399 1.00 97.38 90 TYR A CA 1
ATOM 708 C C . TYR A 1 90 ? -0.614 -5.096 12.037 1.00 97.38 90 TYR A C 1
ATOM 710 O O . TYR A 1 90 ? 0.335 -4.434 12.453 1.00 97.38 90 TYR A O 1
ATOM 718 N N . SER A 1 91 ? -0.454 -6.141 11.225 1.00 96.31 91 SER A N 1
ATOM 719 C CA . SER A 1 91 ? 0.844 -6.492 10.647 1.00 96.31 91 SER A CA 1
ATOM 720 C C . SER A 1 91 ? 1.143 -5.588 9.455 1.00 96.31 91 SER A C 1
ATOM 722 O O . SER A 1 91 ? 0.363 -5.525 8.502 1.00 96.31 91 SER A O 1
ATOM 724 N N . VAL A 1 92 ? 2.304 -4.937 9.486 1.00 95.88 92 VAL A N 1
ATOM 725 C CA . VAL A 1 92 ? 2.814 -4.088 8.405 1.00 95.88 92 VAL A CA 1
ATOM 726 C C . VAL A 1 92 ? 3.793 -4.904 7.560 1.00 95.88 92 VAL A C 1
ATOM 728 O O . VAL A 1 92 ? 4.999 -4.657 7.496 1.00 95.88 92 VAL A O 1
ATOM 731 N N . GLY A 1 93 ? 3.270 -5.976 6.963 1.00 93.38 93 GLY A N 1
ATOM 732 C CA . GLY A 1 93 ? 4.052 -6.896 6.143 1.00 93.38 93 GLY A CA 1
ATOM 733 C C . GLY A 1 93 ? 5.255 -7.478 6.892 1.00 93.38 93 GLY A C 1
ATOM 734 O O . GLY A 1 93 ? 5.120 -8.046 7.971 1.00 93.38 93 GLY A O 1
ATOM 735 N N . SER A 1 94 ? 6.444 -7.369 6.296 1.00 93.75 94 SER A N 1
ATOM 736 C CA . SER A 1 94 ? 7.702 -7.807 6.919 1.00 93.75 94 SER A CA 1
ATOM 737 C C . SER A 1 94 ? 8.365 -6.740 7.793 1.00 93.75 94 SER A C 1
ATOM 739 O O . SER A 1 94 ? 9.429 -7.008 8.348 1.00 93.75 94 SER A O 1
ATOM 741 N N . ALA A 1 95 ? 7.808 -5.529 7.843 1.00 96.25 95 ALA A N 1
ATOM 742 C CA . ALA A 1 95 ? 8.447 -4.382 8.472 1.00 96.25 95 ALA A CA 1
ATOM 743 C C . ALA A 1 95 ? 8.172 -4.276 9.974 1.00 96.25 95 ALA A C 1
ATOM 745 O O . ALA A 1 95 ? 8.947 -3.642 10.685 1.00 96.25 95 ALA A O 1
ATOM 746 N N . GLY A 1 96 ? 7.108 -4.914 10.465 1.00 97.00 96 GLY A N 1
ATOM 747 C CA . GLY A 1 96 ? 6.763 -4.913 11.880 1.00 97.00 96 GLY A CA 1
ATOM 748 C C . GLY A 1 96 ? 5.263 -4.989 12.123 1.00 97.00 96 GLY A C 1
ATOM 749 O O . GLY A 1 96 ? 4.494 -5.458 11.278 1.00 97.00 96 GLY A O 1
ATOM 750 N N . GLU A 1 97 ? 4.861 -4.509 13.292 1.00 97.81 97 GLU A N 1
ATOM 751 C CA . GLU A 1 97 ? 3.473 -4.466 13.745 1.00 97.81 97 GLU A CA 1
ATOM 752 C C . GLU A 1 97 ? 3.139 -3.095 14.346 1.00 97.81 97 GLU A C 1
ATOM 754 O O . GLU A 1 97 ? 4.007 -2.396 14.878 1.00 97.81 97 GLU A O 1
ATOM 759 N N . VAL A 1 98 ? 1.866 -2.717 14.241 1.00 98.06 98 VAL A N 1
ATOM 760 C CA . VAL A 1 98 ? 1.293 -1.493 14.811 1.00 98.06 98 VAL A CA 1
ATOM 761 C C . VAL A 1 98 ? 0.042 -1.860 15.598 1.00 98.06 98 VAL A C 1
ATOM 763 O O . VAL A 1 98 ? -0.804 -2.601 15.100 1.00 98.06 98 VAL A O 1
ATOM 766 N N . GLU A 1 99 ? -0.103 -1.332 16.807 1.00 97.94 99 GLU A N 1
ATOM 767 C CA . GLU A 1 99 ? -1.355 -1.360 17.560 1.00 97.94 99 GLU A CA 1
ATOM 768 C C . GLU A 1 99 ? -2.020 0.017 17.501 1.00 97.94 99 GLU A C 1
ATOM 770 O O . GLU A 1 99 ? -1.419 1.032 17.867 1.00 97.94 99 GLU A O 1
ATOM 775 N N . VAL A 1 100 ? -3.275 0.045 17.054 1.00 96.94 100 VAL A N 1
ATOM 776 C CA . VAL A 1 100 ? -4.072 1.267 16.940 1.00 96.94 100 VAL A CA 1
ATOM 777 C C . VAL A 1 100 ? -5.293 1.205 17.850 1.00 96.94 100 VAL A C 1
ATOM 779 O O . VAL A 1 100 ? -6.018 0.207 17.899 1.00 96.94 100 VAL A O 1
ATOM 782 N N . ALA A 1 101 ? -5.544 2.303 18.547 1.00 95.69 101 ALA A N 1
ATOM 783 C CA . ALA A 1 101 ? -6.752 2.548 19.313 1.00 95.69 101 ALA A CA 1
ATOM 784 C C . ALA A 1 101 ? -7.562 3.690 18.679 1.00 95.69 101 ALA A C 1
ATOM 786 O O . ALA A 1 101 ? -7.098 4.391 17.782 1.00 95.69 101 ALA A O 1
ATOM 787 N N . VAL A 1 102 ? -8.800 3.870 19.141 1.00 94.62 102 VAL A N 1
ATOM 788 C CA . VAL A 1 102 ? -9.607 5.055 18.825 1.00 94.62 102 VAL A CA 1
ATOM 789 C C . VAL A 1 102 ? -9.988 5.715 20.140 1.00 94.62 102 VAL A C 1
ATOM 791 O O . VAL A 1 102 ? -10.643 5.096 20.982 1.00 94.62 102 VAL A O 1
ATOM 794 N N . ALA A 1 103 ? -9.563 6.961 20.322 1.00 91.50 103 ALA A N 1
ATOM 795 C CA . ALA A 1 103 ? -9.831 7.763 21.508 1.00 91.50 103 ALA A CA 1
ATOM 796 C C . ALA A 1 103 ? -10.466 9.086 21.081 1.00 91.50 103 ALA A C 1
ATOM 798 O O . ALA A 1 103 ? -9.982 9.739 20.165 1.00 91.50 103 ALA A O 1
ATOM 799 N N . ASP A 1 104 ? -11.582 9.454 21.711 1.00 90.75 104 ASP A N 1
ATOM 800 C CA . ASP A 1 104 ? -12.305 10.702 21.426 1.00 90.75 104 ASP A CA 1
ATOM 801 C C . ASP A 1 104 ? -12.658 10.921 19.938 1.00 90.75 104 ASP A C 1
ATOM 803 O O . ASP A 1 104 ? -12.798 12.049 19.475 1.00 90.75 104 ASP A O 1
ATOM 807 N N . GLY A 1 105 ? -12.851 9.827 19.191 1.00 91.31 105 GLY A N 1
ATOM 808 C CA . GLY A 1 105 ? -13.183 9.867 17.764 1.00 91.31 105 GLY A CA 1
ATOM 809 C C . GLY A 1 105 ? -11.988 10.062 16.826 1.00 91.31 105 GLY A C 1
ATOM 810 O O . GLY A 1 105 ? -12.212 10.224 15.635 1.00 91.31 105 GLY A O 1
ATOM 811 N N . ALA A 1 106 ? -10.758 10.006 17.337 1.00 94.12 106 ALA A N 1
ATOM 812 C CA . ALA A 1 106 ? -9.518 10.092 16.570 1.00 94.12 106 ALA A CA 1
ATOM 813 C C . ALA A 1 106 ? -8.715 8.780 16.655 1.00 94.12 106 ALA A C 1
ATOM 815 O O . ALA A 1 106 ? -8.800 8.080 17.678 1.00 94.12 106 ALA A O 1
ATOM 816 N N . PRO A 1 107 ? -7.937 8.423 15.615 1.00 95.62 107 PRO A N 1
ATOM 817 C CA . PRO A 1 107 ? -6.995 7.318 15.708 1.00 95.62 107 PRO A CA 1
ATOM 818 C C . PRO A 1 107 ? -5.876 7.675 16.696 1.00 95.62 107 PRO A C 1
ATOM 820 O O . PRO A 1 107 ? -5.400 8.806 16.742 1.00 95.62 107 PRO A O 1
ATOM 823 N N . SER A 1 108 ? -5.440 6.708 17.499 1.00 94.56 108 SER A N 1
ATOM 824 C CA . SER A 1 108 ? -4.294 6.875 18.388 1.00 94.56 108 SER A CA 1
ATOM 825 C C . SER A 1 108 ? -3.368 5.672 18.329 1.00 94.56 108 SER A C 1
ATOM 827 O O . SER A 1 108 ? -3.797 4.520 18.254 1.00 94.56 108 SER A O 1
ATOM 829 N N . LEU A 1 109 ? -2.070 5.953 18.352 1.00 94.62 109 LEU A N 1
ATOM 830 C CA . LEU A 1 109 ? -1.042 4.930 18.314 1.00 94.62 109 LEU A CA 1
ATOM 831 C C . LEU A 1 109 ? -0.811 4.367 19.715 1.00 94.62 109 LEU A C 1
ATOM 833 O O . LEU A 1 109 ? -0.374 5.095 20.607 1.00 94.62 109 LEU A O 1
ATOM 837 N N . ALA A 1 110 ? -1.097 3.081 19.911 1.00 94.50 110 ALA A N 1
ATOM 838 C CA . ALA A 1 110 ? -0.857 2.409 21.184 1.00 94.50 110 ALA A CA 1
ATOM 839 C C . ALA A 1 110 ? 0.573 1.855 21.256 1.00 94.50 110 ALA A C 1
ATOM 841 O O . ALA A 1 110 ? 1.286 2.107 22.228 1.00 94.50 110 ALA A O 1
ATOM 842 N N . GLU A 1 111 ? 1.011 1.155 20.208 1.00 96.56 111 GLU A N 1
ATOM 843 C CA . GLU A 1 111 ? 2.346 0.560 20.124 1.00 96.56 111 GLU A CA 1
ATOM 844 C C . GLU A 1 111 ? 2.825 0.473 18.669 1.00 96.56 111 GLU A C 1
ATOM 846 O O . GLU A 1 111 ? 2.034 0.273 17.747 1.00 96.56 111 GLU A O 1
ATOM 851 N N . VAL A 1 112 ? 4.140 0.601 18.464 1.00 97.38 112 VAL A N 1
ATOM 852 C CA . VAL A 1 112 ? 4.800 0.309 17.186 1.00 97.38 112 VAL A CA 1
ATOM 853 C C . VAL A 1 112 ? 6.035 -0.534 17.440 1.00 97.38 112 VAL A C 1
ATOM 855 O O . VAL A 1 112 ? 6.926 -0.140 18.194 1.00 97.38 112 VAL A O 1
ATOM 858 N N . SER A 1 113 ? 6.102 -1.675 16.766 1.00 97.81 113 SER A N 1
ATOM 859 C CA . SER A 1 113 ? 7.167 -2.657 16.931 1.00 97.81 113 SER A CA 1
ATOM 860 C C . SER A 1 113 ? 7.810 -2.937 15.567 1.00 97.81 113 SER A C 1
ATOM 862 O O . SER A 1 113 ? 7.346 -3.823 14.843 1.00 97.81 113 SER A O 1
ATOM 864 N N . PRO A 1 114 ? 8.855 -2.185 15.165 1.00 97.56 114 PRO A N 1
ATOM 865 C CA . PRO A 1 114 ? 9.574 -2.468 13.928 1.00 97.56 114 PRO A CA 1
ATOM 866 C C . PRO A 1 114 ? 10.331 -3.798 14.034 1.00 97.56 114 PRO A C 1
ATOM 868 O O . PRO A 1 114 ? 10.898 -4.138 15.076 1.00 97.56 114 PRO A O 1
ATOM 871 N N . ALA A 1 115 ? 10.354 -4.549 12.938 1.00 97.38 115 ALA A N 1
ATOM 872 C CA . ALA A 1 115 ? 11.182 -5.735 12.799 1.00 97.38 115 ALA A CA 1
ATOM 873 C C . ALA A 1 115 ? 12.672 -5.356 12.720 1.00 97.38 115 ALA A C 1
ATOM 875 O O . ALA A 1 115 ? 13.038 -4.227 12.390 1.00 97.38 115 ALA A O 1
ATOM 876 N N . GLU A 1 116 ? 13.554 -6.318 12.998 1.00 96.38 116 GLU A N 1
ATOM 877 C CA . GLU A 1 116 ? 15.002 -6.097 12.929 1.00 96.38 116 GLU A CA 1
ATOM 878 C C . GLU A 1 116 ? 15.427 -5.570 11.545 1.00 96.38 116 GLU A C 1
ATOM 880 O O . GLU A 1 116 ? 15.062 -6.134 10.512 1.00 96.38 116 GLU A O 1
ATOM 885 N N . GLY A 1 117 ? 16.210 -4.487 11.537 1.00 95.25 117 GLY A N 1
ATOM 886 C CA . GLY A 1 117 ? 16.719 -3.852 10.316 1.00 95.25 117 GLY A CA 1
ATOM 887 C C . GLY A 1 117 ? 15.793 -2.808 9.683 1.00 95.25 117 GLY A C 1
ATOM 888 O O . GLY A 1 117 ? 16.180 -2.218 8.678 1.00 95.25 117 GLY A O 1
ATOM 889 N N . TRP A 1 118 ? 14.615 -2.557 10.261 1.00 97.31 118 TRP A N 1
ATOM 890 C CA . TRP A 1 118 ? 13.698 -1.507 9.815 1.00 97.31 118 TRP A CA 1
ATOM 891 C C . TRP A 1 118 ? 13.780 -0.275 10.710 1.00 97.31 118 TRP A C 1
ATOM 893 O O . TRP A 1 118 ? 13.679 -0.373 11.933 1.00 97.31 118 TRP A O 1
ATOM 903 N N . ASP A 1 119 ? 13.902 0.891 10.085 1.00 97.75 119 ASP A N 1
ATOM 904 C CA . ASP A 1 119 ? 13.726 2.176 10.754 1.00 97.75 119 ASP A CA 1
ATOM 905 C C . ASP A 1 119 ? 12.251 2.575 10.709 1.00 97.75 119 ASP A C 1
ATOM 907 O O . ASP A 1 119 ? 11.587 2.352 9.696 1.00 97.75 119 ASP A O 1
ATOM 911 N N . VAL A 1 120 ? 11.741 3.199 11.773 1.00 97.81 120 VAL A N 1
ATOM 912 C CA . VAL A 1 120 ? 10.350 3.662 11.837 1.00 97.81 120 VAL A CA 1
ATOM 913 C C . VAL A 1 120 ? 10.258 5.144 12.181 1.00 97.81 120 VAL A C 1
ATOM 915 O O . VAL A 1 120 ? 10.943 5.636 13.079 1.00 97.81 120 VAL A O 1
ATOM 918 N N . SER A 1 121 ? 9.383 5.851 11.473 1.00 97.81 121 SER A N 1
ATOM 919 C CA . SER A 1 121 ? 8.962 7.216 11.781 1.00 97.81 121 SER A CA 1
ATOM 920 C C . SER A 1 121 ? 7.446 7.279 11.878 1.00 97.81 121 SER A C 1
ATOM 922 O O . SER A 1 121 ? 6.752 6.668 11.067 1.00 97.81 121 SER A O 1
ATOM 924 N N . VAL A 1 122 ? 6.938 8.048 12.834 1.00 97.44 122 VAL A N 1
ATOM 925 C CA . VAL A 1 122 ? 5.503 8.259 13.035 1.00 97.44 122 VAL A CA 1
ATOM 926 C C . VAL A 1 122 ? 5.195 9.733 12.813 1.00 97.44 122 VAL A C 1
ATOM 928 O O . VAL A 1 122 ? 5.920 10.591 13.319 1.00 97.44 122 VAL A O 1
ATOM 931 N N . ASP A 1 123 ? 4.142 9.996 12.051 1.00 95.69 123 ASP A N 1
ATOM 932 C CA . ASP A 1 123 ? 3.515 11.298 11.874 1.00 95.69 123 ASP A CA 1
ATOM 933 C C . ASP A 1 123 ? 2.094 11.236 12.447 1.00 95.69 123 ASP A C 1
ATOM 935 O O . ASP A 1 123 ? 1.260 10.447 12.000 1.00 95.69 123 ASP A O 1
ATOM 939 N N . ASP A 1 124 ? 1.860 12.035 13.480 1.00 91.81 124 ASP A N 1
ATOM 940 C CA . ASP A 1 124 ? 0.594 12.203 14.194 1.00 91.81 124 ASP A CA 1
ATOM 941 C C . ASP A 1 124 ? 0.176 13.684 14.237 1.00 91.81 124 ASP A C 1
ATOM 943 O O . ASP A 1 124 ? -0.513 14.137 15.153 1.00 91.81 124 ASP A O 1
ATOM 947 N N . THR A 1 125 ? 0.644 14.475 13.265 1.00 91.69 125 THR A N 1
ATOM 948 C CA . THR A 1 125 ? 0.379 15.918 13.227 1.00 91.69 125 THR A CA 1
ATOM 949 C C . THR A 1 125 ? -1.049 16.265 12.806 1.00 91.69 125 THR A C 1
ATOM 951 O O . THR A 1 125 ? -1.527 17.354 13.144 1.00 91.69 125 THR A O 1
ATOM 954 N N . ASP A 1 126 ? -1.735 15.355 12.112 1.00 91.06 126 ASP A N 1
ATOM 955 C CA . ASP A 1 126 ? -3.154 15.456 11.781 1.00 91.06 126 ASP A CA 1
ATOM 956 C C . ASP A 1 126 ? -3.995 14.735 12.856 1.00 91.06 126 ASP A C 1
ATOM 958 O O . ASP A 1 126 ? -3.786 13.555 13.115 1.00 91.06 126 ASP A O 1
ATOM 962 N N . PRO A 1 127 ? -4.956 15.398 13.522 1.00 89.12 127 PRO A N 1
ATOM 963 C CA . PRO A 1 127 ? -5.786 14.744 14.533 1.00 89.12 127 PRO A CA 1
ATOM 964 C C . PRO A 1 127 ? -6.714 13.651 13.977 1.00 89.12 127 PRO A C 1
ATOM 966 O O . PRO A 1 127 ? -7.225 12.851 14.759 1.00 89.12 127 PRO A O 1
ATOM 969 N N . GLU A 1 128 ? -6.985 13.627 12.673 1.00 91.81 128 GLU A N 1
ATOM 970 C CA . GLU A 1 128 ? -7.866 12.642 12.033 1.00 91.81 128 GLU A CA 1
ATOM 971 C C . GLU A 1 128 ? -7.084 11.499 11.370 1.00 91.81 128 GLU A C 1
ATOM 973 O O . GLU A 1 128 ? -7.688 10.486 11.006 1.00 91.81 128 GLU A O 1
ATOM 978 N N . GLU A 1 129 ? -5.755 11.622 11.268 1.00 94.88 129 GLU A N 1
ATOM 979 C CA . GLU A 1 129 ? -4.866 10.662 10.617 1.00 94.88 129 GLU A CA 1
ATOM 980 C C . GLU A 1 129 ? -3.604 10.382 11.444 1.00 94.88 129 GLU A C 1
ATOM 982 O O . GLU A 1 129 ? -2.872 11.271 11.859 1.00 94.88 129 GLU A O 1
ATOM 987 N N . LEU A 1 130 ? -3.284 9.102 11.589 1.00 96.00 130 LEU A N 1
ATOM 988 C CA . LEU A 1 130 ? -2.003 8.635 12.094 1.00 96.00 130 LEU A CA 1
ATOM 989 C C . LEU A 1 130 ? -1.288 7.863 10.988 1.00 96.00 130 LEU A C 1
ATOM 991 O O . LEU A 1 130 ? -1.836 6.882 10.483 1.00 96.00 130 LEU A O 1
ATOM 995 N N . THR A 1 131 ? -0.037 8.213 10.699 1.00 97.88 131 THR A N 1
ATOM 996 C CA . THR A 1 131 ? 0.783 7.500 9.716 1.00 97.88 131 THR A CA 1
ATOM 997 C C . THR A 1 131 ? 2.100 7.016 10.330 1.00 97.88 131 THR A C 1
ATOM 999 O O . THR A 1 131 ? 2.894 7.789 10.857 1.00 97.88 131 THR A O 1
ATOM 1002 N N . ALA A 1 132 ? 2.374 5.715 10.230 1.00 98.12 132 ALA A N 1
ATOM 1003 C CA . ALA A 1 132 ? 3.653 5.103 10.577 1.00 98.12 132 ALA A CA 1
ATOM 1004 C C . ALA A 1 132 ? 4.355 4.611 9.305 1.00 98.12 132 ALA A C 1
ATOM 1006 O O . ALA A 1 132 ? 3.817 3.804 8.548 1.00 98.12 132 ALA A O 1
ATOM 1007 N N . THR A 1 133 ? 5.574 5.087 9.070 1.00 98.31 133 THR A N 1
ATOM 1008 C CA . THR A 1 133 ? 6.403 4.710 7.921 1.00 98.31 133 THR A CA 1
ATOM 1009 C C . THR A 1 133 ? 7.584 3.881 8.392 1.00 98.31 133 THR A C 1
ATOM 1011 O O . THR A 1 133 ? 8.377 4.333 9.216 1.00 98.31 133 THR A O 1
ATOM 1014 N N . PHE A 1 134 ? 7.718 2.683 7.837 1.00 98.12 134 PHE A N 1
ATOM 1015 C CA . PHE A 1 134 ? 8.823 1.771 8.072 1.00 98.12 134 PHE A CA 1
ATOM 1016 C C . PHE A 1 134 ? 9.702 1.738 6.830 1.00 98.12 134 PHE A C 1
ATOM 1018 O O . PHE A 1 134 ? 9.226 1.492 5.722 1.00 98.12 134 PHE A O 1
ATOM 1025 N N . SER A 1 135 ? 10.999 1.956 6.993 1.00 96.88 135 SER A N 1
ATOM 1026 C CA . SER A 1 135 ? 11.932 2.050 5.877 1.00 96.88 135 SER A CA 1
ATOM 1027 C C . SER A 1 135 ? 13.100 1.091 6.042 1.00 96.88 135 SER A C 1
ATOM 1029 O O . SER A 1 135 ? 13.707 0.980 7.104 1.00 96.88 135 SER A O 1
ATOM 1031 N N . HIS A 1 136 ? 13.405 0.392 4.955 1.00 94.06 136 HIS A N 1
ATOM 1032 C CA . HIS A 1 136 ? 14.606 -0.409 4.798 1.00 94.06 136 HIS A CA 1
ATOM 1033 C C . HIS A 1 136 ? 14.944 -0.419 3.308 1.00 94.06 136 HIS A C 1
ATOM 1035 O O . HIS A 1 136 ? 14.341 -1.144 2.514 1.00 94.06 136 HIS A O 1
ATOM 1041 N N . HIS A 1 137 ? 15.858 0.471 2.912 1.00 88.75 137 HIS A N 1
ATOM 1042 C CA . HIS A 1 137 ? 16.131 0.775 1.506 1.00 88.75 137 HIS A CA 1
ATOM 1043 C C . HIS A 1 137 ? 16.371 -0.499 0.666 1.00 88.75 137 HIS A C 1
ATOM 1045 O O . HIS A 1 137 ? 17.154 -1.353 1.083 1.00 88.75 137 HIS A O 1
ATOM 1051 N N . PRO A 1 138 ? 15.758 -0.628 -0.529 1.00 92.75 138 PRO A N 1
ATOM 1052 C CA . PRO A 1 138 ? 14.942 0.361 -1.249 1.00 92.75 138 PRO A CA 1
ATOM 1053 C C . PRO A 1 138 ? 13.435 0.287 -0.955 1.00 92.75 138 PRO A C 1
ATOM 1055 O O . PRO A 1 138 ? 12.637 0.846 -1.704 1.00 92.75 138 PRO A O 1
ATOM 1058 N N . THR A 1 139 ? 13.046 -0.430 0.095 1.00 94.69 139 THR A N 1
ATOM 1059 C CA . THR A 1 139 ? 11.650 -0.710 0.420 1.00 94.69 139 THR A CA 1
ATOM 1060 C C . THR A 1 139 ? 11.122 0.240 1.487 1.00 94.69 139 THR A C 1
ATOM 1062 O O . THR A 1 139 ? 11.813 0.557 2.461 1.00 94.69 139 THR A O 1
ATOM 1065 N N . VAL A 1 140 ? 9.868 0.639 1.326 1.00 96.75 140 VAL A N 1
ATOM 1066 C CA . VAL A 1 140 ? 9.090 1.367 2.323 1.00 96.75 140 VAL A CA 1
ATOM 1067 C C . VAL A 1 140 ? 7.786 0.615 2.560 1.00 96.75 140 VAL A C 1
ATOM 1069 O O . VAL A 1 140 ? 7.160 0.125 1.623 1.00 96.75 140 VAL A O 1
ATOM 1072 N N . TRP A 1 141 ? 7.393 0.507 3.821 1.00 97.50 141 TRP A N 1
ATOM 1073 C CA . TRP A 1 141 ? 6.042 0.134 4.207 1.00 97.50 141 TRP A CA 1
ATOM 1074 C C . TRP A 1 141 ? 5.391 1.293 4.943 1.00 97.50 141 TRP A C 1
ATOM 1076 O O . TRP A 1 141 ? 6.040 1.974 5.737 1.00 97.50 141 TRP A O 1
ATOM 1086 N N . THR A 1 142 ? 4.098 1.471 4.731 1.00 97.94 142 THR A N 1
ATOM 1087 C CA . THR A 1 142 ? 3.319 2.514 5.388 1.00 97.94 142 THR A CA 1
ATOM 1088 C C . THR A 1 142 ? 2.091 1.890 6.026 1.00 97.94 142 THR A C 1
ATOM 1090 O O . THR A 1 142 ? 1.418 1.056 5.430 1.00 97.94 142 THR A O 1
ATOM 1093 N N . PHE A 1 143 ? 1.814 2.286 7.256 1.00 98.44 143 PHE A N 1
ATOM 1094 C CA . PHE A 1 143 ? 0.548 2.069 7.930 1.00 98.44 143 PHE A CA 1
ATOM 1095 C C . PHE A 1 143 ? -0.099 3.435 8.106 1.00 98.44 143 PHE A C 1
ATOM 1097 O O . PHE A 1 143 ? 0.534 4.330 8.663 1.00 98.44 143 PHE A O 1
ATOM 1104 N N . THR A 1 144 ? -1.346 3.581 7.682 1.00 98.19 144 THR A N 1
ATOM 1105 C CA . THR A 1 144 ? -2.134 4.785 7.925 1.00 98.19 144 THR A CA 1
ATOM 1106 C C . THR A 1 144 ? -3.464 4.396 8.549 1.00 98.19 144 THR A C 1
ATOM 1108 O O . THR A 1 144 ? -4.143 3.489 8.072 1.00 98.19 144 THR A O 1
ATOM 1111 N N . ALA A 1 145 ? -3.835 5.086 9.621 1.00 98.06 145 ALA A N 1
ATOM 1112 C CA . ALA A 1 145 ? -5.125 4.968 10.277 1.00 98.06 145 ALA A CA 1
ATOM 1113 C C . ALA A 1 145 ? -5.847 6.308 10.219 1.00 98.06 145 ALA A C 1
ATOM 1115 O O . ALA A 1 145 ? -5.296 7.313 10.660 1.00 98.06 145 ALA A O 1
ATOM 1116 N N . ARG A 1 146 ? -7.085 6.314 9.722 1.00 97.06 146 ARG A N 1
ATOM 1117 C CA . ARG A 1 146 ? -7.946 7.503 9.686 1.00 97.06 146 ARG A CA 1
ATOM 1118 C C . ARG A 1 146 ? -9.291 7.210 10.314 1.00 97.06 146 ARG A C 1
ATOM 1120 O O . ARG A 1 146 ? -9.794 6.094 10.187 1.00 97.06 146 ARG A O 1
ATOM 1127 N N . VAL A 1 147 ? -9.898 8.199 10.964 1.00 95.06 147 VAL A N 1
ATOM 1128 C CA . VAL A 1 147 ? -11.298 8.095 11.396 1.00 95.06 147 VAL A CA 1
ATOM 1129 C C . VAL A 1 147 ? -12.153 9.048 10.576 1.00 95.06 147 VAL A C 1
ATOM 1131 O O . VAL A 1 147 ? -12.139 10.254 10.784 1.00 95.06 147 VAL A O 1
ATOM 1134 N N . GLU A 1 148 ? -12.964 8.490 9.683 1.00 90.25 148 GLU A N 1
ATOM 1135 C CA . GLU A 1 148 ? -13.881 9.246 8.833 1.00 90.25 148 GLU A CA 1
ATOM 1136 C C . GLU A 1 148 ? -15.326 8.896 9.181 1.00 90.25 148 GLU A C 1
ATOM 1138 O O . GLU A 1 148 ? -15.697 7.729 9.291 1.00 90.25 148 GLU A O 1
ATOM 1143 N N . ALA A 1 149 ? -16.165 9.911 9.407 1.00 89.12 149 ALA A N 1
ATOM 1144 C CA . ALA A 1 149 ? -17.570 9.728 9.796 1.00 89.12 149 ALA A CA 1
ATOM 1145 C C . ALA A 1 149 ? -17.779 8.755 10.988 1.00 89.12 149 ALA A C 1
ATOM 1147 O O . ALA A 1 149 ? -18.807 8.079 11.086 1.00 89.12 149 ALA A O 1
ATOM 1148 N N . GLY A 1 150 ? -16.812 8.700 11.913 1.00 88.69 150 GLY A N 1
ATOM 1149 C CA . GLY A 1 150 ? -16.829 7.810 13.079 1.00 88.69 150 GLY A CA 1
ATOM 1150 C C . GLY A 1 150 ? -16.445 6.357 12.781 1.00 88.69 150 GLY A C 1
ATOM 1151 O O . GLY A 1 150 ? -16.673 5.488 13.622 1.00 88.69 150 GLY A O 1
ATOM 1152 N N . GLN A 1 151 ? -15.891 6.080 11.602 1.00 93.25 151 GLN A N 1
ATOM 1153 C CA . GLN A 1 151 ? -15.445 4.762 11.167 1.00 93.25 151 GLN A CA 1
ATOM 1154 C C . GLN A 1 151 ? -13.931 4.775 10.971 1.00 93.25 151 GLN A C 1
ATOM 1156 O O . GLN A 1 151 ? -13.391 5.677 10.340 1.00 93.25 151 GLN A O 1
ATOM 1161 N N . LEU A 1 152 ? -13.252 3.775 11.530 1.00 95.50 152 LEU A N 1
ATOM 1162 C CA . LEU A 1 152 ? -11.817 3.603 11.344 1.00 95.50 152 LEU A CA 1
ATOM 1163 C C . LEU A 1 152 ? -11.560 2.982 9.965 1.00 95.50 152 LEU A C 1
ATOM 1165 O O . LEU A 1 152 ? -12.120 1.932 9.640 1.00 95.50 152 LEU A O 1
ATOM 1169 N N . GLN A 1 153 ? -10.695 3.619 9.189 1.00 96.75 153 GLN A N 1
ATOM 1170 C CA . GLN A 1 153 ? -10.112 3.090 7.965 1.00 96.75 153 GLN A CA 1
ATOM 1171 C C . GLN A 1 153 ? -8.626 2.826 8.202 1.00 96.75 153 GLN A C 1
ATOM 1173 O O . GLN A 1 153 ? -7.944 3.619 8.856 1.00 96.75 153 GLN A O 1
ATOM 1178 N N . ILE A 1 154 ? -8.136 1.705 7.675 1.00 97.81 154 ILE A N 1
ATOM 1179 C CA . ILE A 1 154 ? -6.722 1.333 7.741 1.00 97.81 154 ILE A CA 1
ATOM 1180 C C . ILE A 1 154 ? -6.200 1.107 6.330 1.00 97.81 154 ILE A C 1
ATOM 1182 O O . ILE A 1 154 ? -6.730 0.257 5.616 1.00 97.81 154 ILE A O 1
ATOM 1186 N N . ASP A 1 155 ? -5.128 1.810 5.976 1.00 97.88 155 ASP A N 1
ATOM 1187 C CA . ASP A 1 155 ? -4.380 1.611 4.740 1.00 97.88 155 ASP A CA 1
ATOM 1188 C C . ASP A 1 155 ? -2.995 1.020 5.068 1.00 97.88 155 ASP A C 1
ATOM 1190 O O . ASP A 1 155 ? -2.257 1.533 5.911 1.00 97.88 155 ASP A O 1
ATOM 1194 N N . LEU A 1 156 ? -2.638 -0.083 4.409 1.00 98.00 156 LEU A N 1
ATOM 1195 C CA . LEU A 1 156 ? -1.335 -0.744 4.509 1.00 98.00 156 LEU A CA 1
ATOM 1196 C C . LEU A 1 156 ? -0.641 -0.682 3.149 1.00 98.00 156 LEU A C 1
ATOM 1198 O O . LEU A 1 156 ? -1.001 -1.425 2.238 1.00 98.00 156 LEU A O 1
ATOM 1202 N N . GLY A 1 157 ? 0.346 0.196 3.024 1.00 97.44 157 GLY A N 1
ATOM 1203 C CA . GLY A 1 157 ? 1.129 0.408 1.815 1.00 97.44 157 GLY A CA 1
ATOM 1204 C C . GLY A 1 157 ? 2.449 -0.359 1.820 1.00 97.44 157 GLY A C 1
ATOM 1205 O O . GLY A 1 157 ? 3.139 -0.444 2.837 1.00 97.44 157 GLY A O 1
ATOM 1206 N N . TYR A 1 158 ? 2.823 -0.865 0.657 1.00 96.69 158 TYR A N 1
ATOM 1207 C CA . TYR A 1 158 ? 4.149 -1.350 0.307 1.00 96.69 158 TYR A CA 1
ATOM 1208 C C . TYR A 1 158 ? 4.635 -0.573 -0.908 1.00 96.69 158 TYR A C 1
ATOM 1210 O O . TYR A 1 158 ? 3.898 -0.411 -1.874 1.00 96.69 158 TYR A O 1
ATOM 1218 N N . GLU A 1 159 ? 5.886 -0.135 -0.887 1.00 96.75 159 GLU A N 1
ATOM 1219 C CA . GLU A 1 159 ? 6.511 0.548 -2.007 1.00 96.75 159 GLU A CA 1
ATOM 1220 C C . GLU A 1 159 ? 7.957 0.083 -2.175 1.00 96.75 159 GLU A C 1
ATOM 1222 O O . GLU A 1 159 ? 8.724 -0.035 -1.214 1.00 96.75 159 GLU A O 1
ATOM 1227 N N . ILE A 1 160 ? 8.357 -0.126 -3.425 1.00 96.06 160 ILE A N 1
ATOM 1228 C CA . ILE A 1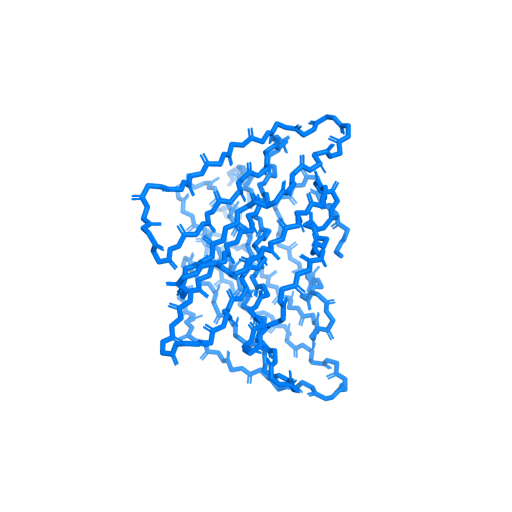 160 ? 9.747 -0.339 -3.805 1.00 96.06 160 ILE A CA 1
ATOM 1229 C C . ILE A 1 160 ? 10.079 0.468 -5.054 1.00 96.06 160 ILE A C 1
ATOM 1231 O O . ILE A 1 160 ? 9.298 0.546 -6.003 1.00 96.06 160 ILE A O 1
ATOM 1235 N N . ALA A 1 161 ? 11.264 1.073 -5.060 1.00 95.31 161 ALA A N 1
ATOM 1236 C CA . ALA A 1 161 ? 11.772 1.818 -6.202 1.00 95.31 161 ALA A CA 1
ATOM 1237 C C . ALA A 1 161 ? 13.159 1.328 -6.600 1.00 95.31 161 ALA A C 1
ATOM 1239 O O . ALA A 1 161 ? 14.025 1.092 -5.756 1.00 95.31 161 ALA A O 1
ATOM 1240 N N . SER A 1 162 ? 13.402 1.189 -7.898 1.00 93.81 162 SER A N 1
ATOM 1241 C CA . SER A 1 162 ? 14.706 0.776 -8.410 1.00 93.81 162 SER A CA 1
ATOM 1242 C C . SER A 1 162 ? 15.062 1.513 -9.702 1.00 93.81 162 SER A C 1
ATOM 1244 O O . SER A 1 162 ? 14.190 1.756 -10.543 1.00 93.81 162 SER A O 1
ATOM 1246 N N . PRO A 1 163 ? 16.337 1.906 -9.878 1.00 92.12 163 PRO A N 1
ATOM 1247 C CA . PRO A 1 163 ? 16.823 2.396 -11.158 1.00 92.12 163 PRO A CA 1
ATOM 1248 C C . PRO A 1 163 ? 16.687 1.318 -12.235 1.00 92.12 163 PRO A C 1
ATOM 1250 O O . PRO A 1 163 ? 17.018 0.158 -12.002 1.00 92.12 163 PRO A O 1
ATOM 1253 N N . VAL A 1 164 ? 16.268 1.717 -13.430 1.00 87.06 164 VAL A N 1
ATOM 1254 C CA . VAL A 1 164 ? 16.189 0.841 -14.600 1.00 87.06 164 VAL A CA 1
ATOM 1255 C C . VAL A 1 164 ? 17.426 1.075 -15.472 1.00 87.06 164 VAL A C 1
ATOM 1257 O O . VAL A 1 164 ? 17.695 2.222 -15.846 1.00 87.06 164 VAL A O 1
ATOM 1260 N N . PRO A 1 165 ? 18.200 0.027 -15.816 1.00 77.44 165 PRO A N 1
ATOM 1261 C CA . PRO A 1 165 ? 19.344 0.162 -16.708 1.00 77.44 165 PRO A CA 1
ATOM 1262 C C . PRO A 1 165 ? 18.946 0.748 -18.074 1.00 77.44 165 PRO A C 1
ATOM 1264 O O . PRO A 1 165 ? 17.912 0.367 -18.626 1.00 77.44 165 PRO A O 1
ATOM 1267 N N . PRO A 1 166 ? 19.781 1.609 -18.685 1.00 67.19 166 PRO A N 1
ATOM 1268 C CA . PRO A 1 166 ? 19.459 2.263 -19.957 1.00 67.19 166 PRO A CA 1
ATOM 1269 C C . PRO A 1 166 ? 19.259 1.278 -21.122 1.00 67.19 166 PRO A C 1
ATOM 1271 O O . PRO A 1 166 ? 18.550 1.588 -22.077 1.00 67.19 166 PRO A O 1
ATOM 1274 N N . GLU A 1 167 ? 19.823 0.072 -21.036 1.00 63.41 167 GLU A N 1
ATOM 1275 C CA . GLU A 1 167 ? 19.655 -0.983 -22.045 1.00 63.41 167 GLU A CA 1
ATOM 1276 C C . GLU A 1 167 ? 18.219 -1.532 -22.113 1.00 63.41 167 GLU A C 1
ATOM 1278 O O . GLU A 1 167 ? 17.796 -1.981 -23.173 1.00 63.41 167 GLU A O 1
ATOM 1283 N N . ALA A 1 168 ? 17.437 -1.433 -21.029 1.00 56.00 168 ALA A N 1
ATOM 1284 C CA . ALA A 1 168 ? 16.015 -1.796 -21.017 1.00 56.00 168 ALA A CA 1
ATOM 1285 C C . ALA A 1 168 ? 15.112 -0.709 -21.647 1.00 56.00 168 ALA A C 1
ATOM 1287 O O . ALA A 1 168 ? 13.929 -0.931 -21.913 1.00 56.00 168 ALA A O 1
ATOM 1288 N N . THR A 1 169 ? 15.676 0.473 -21.922 1.00 56.38 169 THR A N 1
ATOM 1289 C CA . THR A 1 169 ? 14.980 1.612 -22.544 1.00 56.38 169 THR A CA 1
ATOM 1290 C C . THR A 1 169 ? 15.338 1.841 -24.020 1.00 56.38 169 THR A C 1
ATOM 1292 O O . THR A 1 169 ? 14.840 2.798 -24.610 1.00 56.38 169 THR A O 1
ATOM 1295 N N . GLY A 1 170 ? 16.186 0.986 -24.613 1.00 45.22 170 GLY A N 1
ATOM 1296 C CA . GLY A 1 170 ? 16.685 1.084 -25.998 1.00 45.22 170 GLY A CA 1
ATOM 1297 C C . GLY A 1 170 ? 15.882 0.326 -27.055 1.00 45.22 170 GLY A C 1
ATOM 1298 O O . GLY A 1 170 ? 15.207 -0.674 -26.731 1.00 45.22 170 GLY A O 1
#